Protein AF-A0A170V2Z8-F1 (afdb_monomer)

Solvent-accessible surface area (backbone atoms only — not comparable to full-atom values): 5312 Å² total; per-residue (Å²): 98,76,73,60,39,63,81,77,66,44,89,46,73,78,53,60,50,69,58,55,51,51,39,52,55,54,51,51,51,50,52,51,51,61,75,73,44,82,83,72,86,40,80,88,48,50,64,49,51,51,51,27,49,46,57,71,68,72,68,86,77,77,80,77,90,61,86,82,71,43,88,90,81,52,81,83,84,80,79,76,117

Secondary structure (DSSP, 8-state):
-GGGG----SSSTTTTHHHHHHHHHHHHHHHHHHHH-SS---GGGHHHHHHHHHHHH--PPPPPS-TT--TTTSPPPPPP-

Organism: Triatoma infestans (NCBI:txid30076)

Mean predicted aligned error: 5.62 Å

Structure (mmCIF, N/CA/C/O backbone):
data_AF-A0A170V2Z8-F1
#
_entry.id   AF-A0A170V2Z8-F1
#
loop_
_atom_site.group_PDB
_atom_site.id
_atom_site.type_symbol
_atom_site.label_atom_id
_atom_site.label_alt_id
_atom_site.label_comp_id
_atom_site.label_asym_id
_atom_site.label_entity_id
_atom_site.label_seq_id
_atom_site.pdbx_PDB_ins_code
_atom_site.Cartn_x
_atom_site.Cartn_y
_atom_site.Cartn_z
_atom_site.occupancy
_atom_site.B_iso_or_equiv
_atom_site.auth_seq_id
_atom_site.auth_comp_id
_atom_site.auth_asym_id
_atom_site.auth_atom_id
_atom_site.pdbx_PDB_model_num
ATOM 1 N N . MET A 1 1 ? -7.645 8.901 1.901 1.00 68.00 1 MET A N 1
ATOM 2 C CA . MET A 1 1 ? -7.869 7.767 0.975 1.00 68.00 1 MET A CA 1
ATOM 3 C C . MET A 1 1 ? -7.487 8.094 -0.467 1.00 68.00 1 MET A C 1
ATOM 5 O O . MET A 1 1 ? -6.542 7.492 -0.945 1.00 68.00 1 MET A O 1
ATOM 9 N N . ARG A 1 2 ? -8.124 9.062 -1.153 1.00 78.31 2 ARG A N 1
ATOM 10 C CA . ARG A 1 2 ? -7.887 9.313 -2.599 1.00 78.31 2 ARG A CA 1
ATOM 11 C C . ARG A 1 2 ? -6.422 9.550 -3.003 1.00 78.31 2 ARG A C 1
ATOM 13 O O . ARG A 1 2 ? -6.000 9.017 -4.019 1.00 78.31 2 ARG A O 1
ATOM 20 N N . GLN A 1 3 ? -5.647 10.291 -2.207 1.00 80.75 3 GLN A N 1
ATOM 21 C CA . GLN A 1 3 ? -4.212 10.514 -2.465 1.00 80.75 3 GLN A CA 1
ATOM 22 C C . GLN A 1 3 ? -3.389 9.212 -2.418 1.00 80.75 3 GLN A C 1
ATOM 24 O O . GLN A 1 3 ? -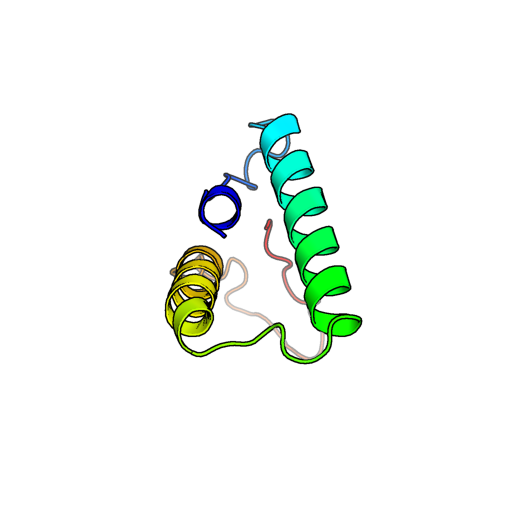2.442 9.046 -3.175 1.00 80.75 3 GLN A O 1
ATOM 29 N N . CYS A 1 4 ? -3.795 8.237 -1.600 1.00 89.56 4 CYS A N 1
ATOM 30 C CA . CYS A 1 4 ? -3.139 6.932 -1.499 1.00 89.56 4 CYS A CA 1
ATOM 31 C C . CYS A 1 4 ? -3.510 5.974 -2.645 1.00 89.56 4 CYS A C 1
ATOM 33 O O . CYS A 1 4 ? -2.896 4.919 -2.770 1.00 89.56 4 CYS A O 1
ATOM 35 N N . CYS A 1 5 ? -4.492 6.326 -3.480 1.00 91.69 5 CYS A N 1
ATOM 36 C CA . CYS A 1 5 ? -4.850 5.572 -4.684 1.00 91.69 5 CYS A CA 1
ATOM 37 C C . CYS A 1 5 ? -3.973 5.919 -5.896 1.00 91.69 5 CYS A C 1
ATOM 39 O O . CYS A 1 5 ? -4.100 5.270 -6.928 1.00 91.69 5 CYS A O 1
ATOM 41 N N . VAL A 1 6 ? -3.133 6.957 -5.809 1.00 91.50 6 VAL A N 1
ATOM 42 C CA . VAL A 1 6 ? -2.233 7.341 -6.904 1.00 91.50 6 VAL A CA 1
ATOM 43 C C . VAL A 1 6 ? -1.099 6.323 -6.985 1.00 91.50 6 VAL A C 1
ATOM 45 O O . VAL A 1 6 ? -0.374 6.125 -6.007 1.00 91.50 6 VAL A O 1
ATOM 48 N N . ALA A 1 7 ? -0.967 5.655 -8.129 1.00 89.69 7 ALA A N 1
ATOM 49 C CA . ALA A 1 7 ? 0.157 4.771 -8.412 1.00 89.69 7 ALA A CA 1
ATOM 50 C C . ALA A 1 7 ? 1.385 5.600 -8.810 1.00 89.69 7 ALA A C 1
ATOM 52 O O . ALA A 1 7 ? 1.255 6.611 -9.499 1.00 89.69 7 ALA A O 1
ATOM 53 N N . PHE A 1 8 ? 2.560 5.161 -8.371 1.00 90.56 8 PHE A N 1
ATOM 54 C CA . PHE A 1 8 ? 3.841 5.736 -8.763 1.00 90.56 8 PHE A CA 1
ATOM 55 C C . PHE A 1 8 ? 4.680 4.647 -9.417 1.00 90.56 8 PHE A C 1
ATOM 57 O O . PHE A 1 8 ? 4.552 3.475 -9.063 1.00 90.56 8 PHE A O 1
ATOM 64 N N . ASP A 1 9 ? 5.525 5.043 -10.360 1.00 87.25 9 ASP A N 1
ATOM 65 C CA . ASP A 1 9 ? 6.508 4.146 -10.948 1.00 87.25 9 ASP A CA 1
ATOM 66 C C . ASP A 1 9 ? 7.728 4.050 -10.025 1.00 87.25 9 ASP A C 1
ATOM 68 O O . ASP A 1 9 ? 8.371 5.059 -9.730 1.00 87.25 9 ASP A O 1
ATOM 72 N N . PHE A 1 10 ? 8.022 2.848 -9.534 1.00 87.38 10 PHE A N 1
ATOM 73 C CA . PHE A 1 10 ? 9.179 2.569 -8.681 1.00 87.38 10 PHE A CA 1
ATOM 74 C C . PHE A 1 10 ? 10.351 1.945 -9.443 1.00 87.38 10 PHE A C 1
ATOM 76 O O . PHE A 1 10 ? 11.431 1.824 -8.870 1.00 87.38 10 PHE A O 1
ATOM 83 N N . MET A 1 11 ? 10.174 1.626 -10.731 1.00 87.38 11 MET A N 1
ATOM 84 C CA . MET A 1 11 ? 11.273 1.196 -11.601 1.00 87.38 11 MET A CA 1
ATOM 85 C C . MET A 1 11 ? 12.209 2.369 -11.917 1.00 87.38 11 MET A C 1
ATOM 87 O O . MET A 1 11 ? 13.415 2.171 -12.043 1.00 87.38 11 MET A O 1
ATOM 91 N N . ASP A 1 12 ? 11.677 3.596 -11.967 1.00 89.88 12 ASP A N 1
ATOM 92 C CA . ASP A 1 12 ? 12.470 4.824 -11.877 1.00 89.88 12 ASP A CA 1
ATOM 93 C C . ASP A 1 12 ? 12.445 5.367 -10.431 1.00 89.88 12 ASP A C 1
ATOM 95 O O . ASP A 1 12 ? 11.473 6.013 -10.014 1.00 89.88 12 ASP A O 1
ATOM 99 N N . PRO A 1 13 ? 13.503 5.149 -9.628 1.00 86.44 13 PRO A N 1
ATOM 100 C CA . PRO A 1 13 ? 13.544 5.620 -8.247 1.00 86.44 13 PRO A CA 1
ATOM 101 C C . PRO A 1 13 ? 13.606 7.151 -8.135 1.00 86.44 13 PRO A C 1
ATOM 103 O O . PRO A 1 13 ? 13.248 7.690 -7.087 1.00 86.44 13 PRO A O 1
ATOM 106 N N . MET A 1 14 ? 14.021 7.858 -9.192 1.00 90.75 14 MET A N 1
ATOM 107 C CA . MET A 1 14 ? 14.150 9.318 -9.199 1.00 90.75 14 MET A CA 1
ATOM 108 C C . MET A 1 14 ? 12.875 10.026 -9.670 1.00 90.75 14 MET A C 1
ATOM 110 O O . MET A 1 14 ? 12.698 11.219 -9.402 1.00 90.75 14 MET A O 1
ATOM 114 N N . ALA A 1 15 ? 11.957 9.301 -10.312 1.00 92.81 15 ALA A N 1
ATOM 115 C CA . ALA A 1 15 ? 10.642 9.818 -10.660 1.00 92.81 15 ALA A CA 1
ATOM 116 C C . ALA A 1 15 ? 9.807 10.112 -9.404 1.00 92.81 15 ALA A C 1
ATOM 118 O O . ALA A 1 15 ? 9.738 9.305 -8.472 1.00 92.81 15 ALA A O 1
ATOM 119 N N . ASP A 1 16 ? 9.158 11.280 -9.389 1.00 92.25 16 ASP A N 1
ATOM 120 C CA . ASP A 1 16 ? 8.136 11.674 -8.412 1.00 92.25 16 ASP A CA 1
ATOM 121 C C . ASP A 1 16 ? 8.502 11.463 -6.930 1.00 92.25 16 ASP A C 1
ATOM 123 O O . ASP A 1 16 ? 7.625 11.213 -6.101 1.00 92.25 16 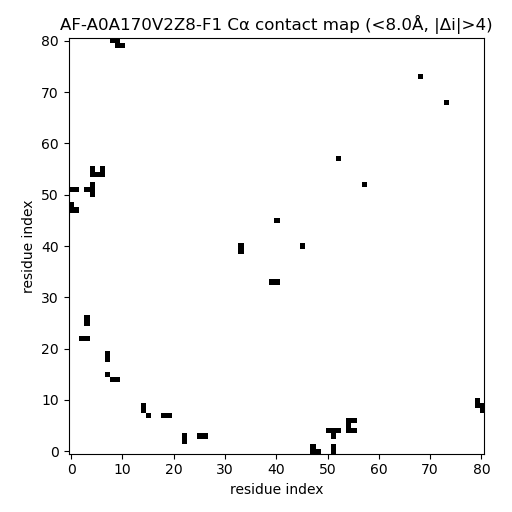ASP A O 1
ATOM 127 N N . ILE A 1 17 ? 9.779 11.628 -6.555 1.00 94.25 17 ILE A N 1
ATOM 128 C CA . ILE A 1 17 ? 10.282 11.434 -5.175 1.0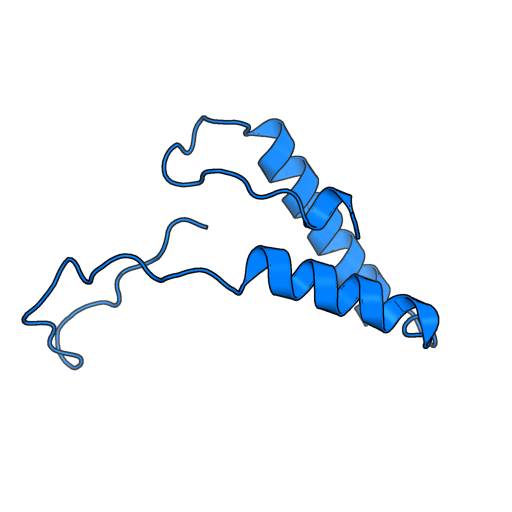0 94.25 17 ILE A CA 1
ATOM 129 C C . ILE A 1 17 ? 9.388 12.133 -4.140 1.00 94.25 17 ILE A C 1
ATOM 131 O O . ILE A 1 17 ? 9.006 11.550 -3.126 1.00 94.25 17 ILE A O 1
ATOM 135 N N . LYS A 1 18 ? 8.995 13.385 -4.412 1.00 94.69 18 LYS A N 1
ATOM 136 C CA . LYS A 1 18 ? 8.121 14.157 -3.518 1.00 94.69 18 LYS A CA 1
ATOM 137 C C . LYS A 1 18 ? 6.729 13.531 -3.377 1.00 94.69 18 LYS A C 1
ATOM 139 O O . LYS A 1 18 ? 6.164 13.539 -2.283 1.00 94.69 18 LYS A O 1
ATOM 144 N N . GLY A 1 19 ? 6.167 13.011 -4.468 1.00 93.44 19 GLY A N 1
ATOM 145 C CA . GLY A 1 19 ? 4.870 12.334 -4.469 1.00 93.44 19 GLY A CA 1
ATOM 146 C C . GLY A 1 19 ? 4.921 11.017 -3.698 1.00 93.44 19 GLY A C 1
ATOM 147 O O . GLY A 1 19 ? 4.080 10.792 -2.826 1.00 93.44 19 GLY A O 1
ATOM 148 N N . LYS A 1 20 ? 5.962 10.211 -3.938 1.00 93.88 20 LYS A N 1
ATOM 149 C CA . LYS A 1 20 ? 6.239 8.963 -3.211 1.00 93.88 20 LYS A CA 1
ATOM 150 C C . LYS A 1 20 ? 6.353 9.205 -1.704 1.00 93.88 20 LYS A C 1
ATOM 152 O O . LYS A 1 20 ? 5.664 8.549 -0.925 1.00 93.88 20 LYS A O 1
ATOM 157 N N . GLU A 1 21 ? 7.126 10.209 -1.294 1.00 94.81 21 GLU A N 1
ATOM 158 C CA . GLU A 1 21 ? 7.297 10.552 0.122 1.00 94.81 21 GLU A CA 1
ATOM 159 C C . GLU A 1 21 ? 6.000 11.067 0.763 1.00 94.81 21 GLU A C 1
ATOM 161 O O . GLU A 1 21 ? 5.648 10.676 1.876 1.00 94.81 21 GLU A O 1
ATOM 166 N N . THR A 1 22 ? 5.227 11.880 0.038 1.00 94.88 22 THR A N 1
ATOM 167 C CA . THR A 1 22 ? 3.915 12.354 0.512 1.00 94.88 22 THR A CA 1
ATOM 168 C C . THR A 1 22 ? 2.951 11.185 0.727 1.00 94.88 22 THR A C 1
ATOM 170 O O . THR A 1 22 ? 2.256 11.124 1.747 1.00 94.88 22 THR A O 1
ATOM 173 N N . LYS A 1 23 ? 2.918 10.228 -0.211 1.00 94.69 23 LYS A N 1
ATOM 174 C CA . LYS A 1 23 ? 2.096 9.018 -0.103 1.00 94.69 23 LYS A CA 1
ATOM 175 C C . LYS A 1 23 ? 2.537 8.155 1.080 1.00 94.69 23 LYS A C 1
ATOM 177 O O . LYS A 1 23 ? 1.672 7.726 1.843 1.00 94.69 23 LYS A O 1
ATOM 182 N N . ARG A 1 24 ? 3.847 7.964 1.278 1.00 95.19 24 ARG A N 1
ATOM 183 C CA . ARG A 1 24 ? 4.423 7.239 2.424 1.00 95.19 24 ARG A CA 1
ATOM 184 C C . ARG A 1 24 ? 4.002 7.861 3.756 1.00 95.19 24 ARG A C 1
ATOM 186 O O . ARG A 1 24 ? 3.479 7.159 4.617 1.00 95.19 24 ARG A O 1
ATOM 193 N N . ALA A 1 25 ? 4.181 9.174 3.908 1.00 95.94 25 ALA A N 1
ATOM 194 C CA . ALA A 1 25 ? 3.805 9.895 5.122 1.00 95.94 25 ALA A CA 1
ATOM 195 C C . ALA A 1 25 ? 2.300 9.771 5.416 1.00 95.94 25 ALA A C 1
ATOM 197 O O . ALA A 1 25 ? 1.917 9.427 6.531 1.00 95.94 25 ALA A O 1
ATOM 198 N N . THR A 1 26 ? 1.458 9.955 4.394 1.00 94.31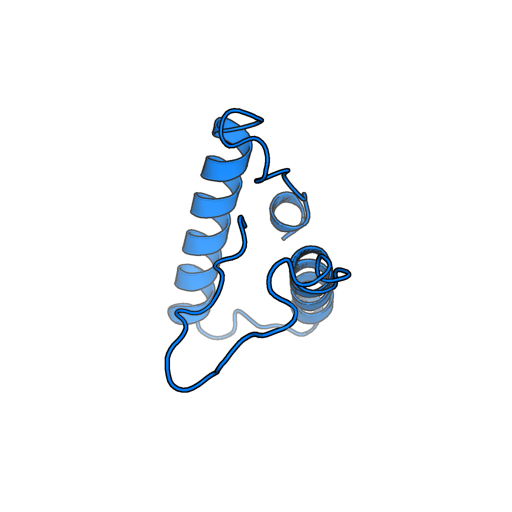 26 THR A N 1
ATOM 199 C CA . THR A 1 26 ? -0.006 9.869 4.532 1.00 94.31 26 THR A CA 1
ATOM 200 C C . THR A 1 26 ? -0.464 8.458 4.916 1.00 94.31 26 THR A C 1
ATOM 202 O O . THR A 1 26 ? -1.365 8.299 5.734 1.00 94.31 26 THR A O 1
ATOM 205 N N . LEU A 1 27 ? 0.134 7.413 4.333 1.00 94.62 27 LEU A N 1
ATOM 206 C CA . LEU A 1 27 ? -0.185 6.026 4.683 1.00 94.62 27 LEU A CA 1
ATOM 207 C C . LEU A 1 27 ? 0.215 5.698 6.126 1.00 94.62 27 LEU A C 1
ATOM 209 O O . LEU A 1 27 ? -0.567 5.065 6.831 1.00 94.62 27 LEU A O 1
ATOM 213 N N . ASN A 1 28 ? 1.377 6.166 6.585 1.00 95.31 28 ASN A N 1
ATOM 214 C CA . ASN A 1 28 ? 1.811 5.973 7.971 1.00 95.31 28 ASN A CA 1
ATOM 215 C C . ASN A 1 28 ? 0.877 6.666 8.970 1.00 95.31 28 ASN A C 1
ATOM 217 O O . ASN A 1 28 ? 0.485 6.056 9.961 1.00 95.31 28 ASN A O 1
ATOM 221 N N . GLU A 1 29 ? 0.460 7.900 8.679 1.00 93.81 29 GLU A N 1
ATOM 222 C CA . GLU A 1 29 ? -0.520 8.618 9.501 1.00 93.81 29 GLU A CA 1
ATOM 223 C C . GLU A 1 29 ? -1.863 7.873 9.550 1.00 93.81 29 GLU A C 1
ATOM 225 O O . GLU A 1 29 ? -2.465 7.738 10.613 1.00 9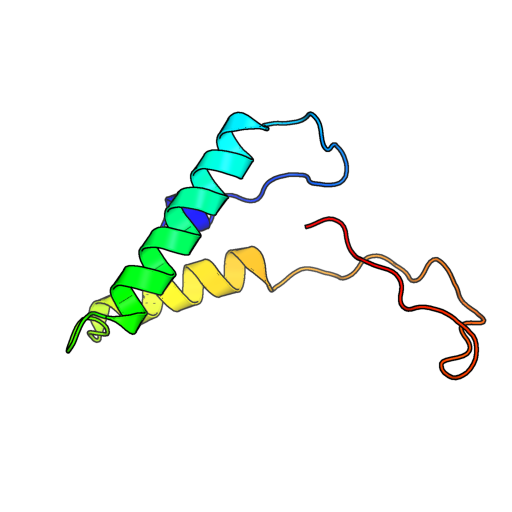3.81 29 GLU A O 1
ATOM 230 N N . LEU A 1 30 ? -2.323 7.317 8.421 1.00 92.06 30 LEU A N 1
ATOM 231 C CA . LEU A 1 30 ? -3.538 6.497 8.388 1.00 92.06 30 LEU A CA 1
ATOM 232 C C . LEU A 1 30 ? -3.411 5.233 9.248 1.00 92.06 30 LEU A C 1
ATOM 234 O O . LEU A 1 30 ? -4.371 4.869 9.927 1.00 92.06 30 LEU A O 1
ATOM 238 N N . VAL A 1 31 ? -2.248 4.574 9.241 1.00 93.38 31 VAL A N 1
ATOM 239 C CA . VAL A 1 31 ? -1.984 3.407 10.098 1.00 93.38 31 VAL A CA 1
ATOM 240 C C . VAL A 1 31 ? -2.045 3.800 11.571 1.00 93.38 31 VAL A C 1
ATOM 242 O O . VAL A 1 31 ? -2.716 3.123 12.352 1.00 93.38 31 VAL A O 1
ATOM 245 N N . GLU A 1 32 ? -1.405 4.903 11.955 1.00 94.75 32 GLU A N 1
ATOM 246 C CA . GLU A 1 32 ? -1.436 5.409 13.329 1.00 94.75 32 GLU A CA 1
ATOM 247 C C . GLU A 1 32 ? -2.862 5.785 13.759 1.00 94.75 32 GLU A C 1
ATOM 249 O O . GLU A 1 32 ? -3.322 5.371 14.828 1.00 94.75 32 GLU A O 1
ATOM 254 N N . TYR A 1 33 ? -3.600 6.490 12.899 1.00 91.56 33 TYR A N 1
ATOM 255 C CA . TYR A 1 33 ? -4.983 6.893 13.142 1.00 91.56 33 TYR A CA 1
ATOM 256 C C . TYR A 1 33 ? -5.911 5.692 13.365 1.00 91.56 33 TYR A C 1
ATOM 258 O O . TYR A 1 33 ? -6.715 5.693 14.298 1.00 91.56 33 TYR A O 1
ATOM 266 N N . VAL A 1 34 ? -5.786 4.642 12.546 1.00 91.75 34 VAL A N 1
ATOM 267 C CA . VAL A 1 34 ? -6.588 3.416 12.691 1.00 91.75 34 VAL A CA 1
ATOM 268 C C . VAL A 1 34 ? -6.169 2.605 13.917 1.00 91.75 34 VAL A C 1
ATOM 270 O O . VAL A 1 34 ? -7.026 2.040 14.592 1.00 91.75 34 VAL A O 1
ATOM 273 N N . SER A 1 35 ? -4.874 2.562 14.230 1.00 93.06 35 SER A N 1
ATOM 274 C CA . SER A 1 35 ? -4.348 1.772 15.352 1.00 93.06 35 SER A CA 1
ATOM 275 C C . SER A 1 35 ? -4.691 2.376 16.716 1.00 93.06 35 SER A C 1
ATOM 277 O O . SER A 1 35 ? -4.875 1.647 17.690 1.00 93.06 35 SER A O 1
ATOM 279 N N . THR A 1 36 ? -4.772 3.705 16.801 1.00 93.25 36 THR A N 1
ATOM 280 C CA . THR A 1 36 ? -5.025 4.435 18.056 1.00 93.25 36 THR A CA 1
ATOM 281 C C . THR A 1 36 ? -6.486 4.861 18.220 1.00 93.25 36 THR A C 1
ATOM 283 O O . THR A 1 36 ? -6.980 4.987 19.344 1.00 93.25 36 THR A O 1
ATOM 286 N N . GLY A 1 37 ? -7.205 5.063 17.114 1.00 88.38 37 GLY A N 1
ATOM 287 C CA . GLY A 1 37 ? -8.583 5.534 17.103 1.00 88.38 37 GLY A CA 1
ATOM 288 C C . GLY A 1 37 ? -9.605 4.438 17.413 1.00 88.38 37 GLY A C 1
ATOM 289 O O . GLY A 1 37 ? -9.663 3.402 16.757 1.00 88.38 37 GLY A O 1
ATOM 290 N N . ARG A 1 38 ? -10.503 4.687 18.375 1.00 88.94 38 ARG A N 1
ATOM 291 C CA . ARG A 1 38 ? -11.686 3.836 18.598 1.00 88.94 38 ARG A CA 1
ATOM 292 C C . ARG A 1 38 ? -12.858 4.316 17.746 1.00 88.94 38 ARG A C 1
ATOM 294 O O . ARG A 1 38 ? -13.145 5.506 17.710 1.00 88.94 38 ARG A O 1
ATOM 301 N N . GLY A 1 39 ? -13.562 3.386 17.100 1.00 88.69 39 GLY A N 1
ATOM 302 C CA . GLY A 1 39 ? -14.771 3.690 16.318 1.00 88.69 39 GLY A CA 1
ATOM 303 C C . GLY A 1 39 ? -14.522 4.397 14.979 1.00 88.69 39 GLY A C 1
ATOM 304 O O . GLY A 1 39 ? -15.469 4.871 14.363 1.00 88.69 39 GLY A O 1
ATOM 305 N N . VAL A 1 40 ? -13.271 4.462 14.515 1.00 89.00 40 VAL A N 1
ATOM 306 C CA . VAL A 1 40 ? -12.895 5.136 13.258 1.00 89.00 40 VAL A CA 1
ATOM 307 C C . VAL A 1 40 ? -13.310 4.359 12.001 1.00 89.00 40 VAL A C 1
ATOM 309 O O . VAL A 1 40 ? -13.545 4.952 10.949 1.00 89.00 40 VAL A O 1
ATOM 312 N N . LEU A 1 41 ? -13.457 3.034 12.109 1.00 90.69 41 LEU A N 1
ATOM 313 C CA . LEU A 1 41 ? -13.902 2.154 11.025 1.00 90.69 41 LEU A CA 1
ATOM 314 C C . LEU A 1 41 ? -15.432 2.098 10.960 1.00 90.69 41 LEU A C 1
ATOM 316 O O . LEU A 1 41 ? -16.062 1.144 11.415 1.00 90.69 41 LEU A O 1
ATOM 320 N N . THR A 1 42 ? -16.027 3.147 10.401 1.00 93.25 42 THR A N 1
ATOM 321 C CA . THR A 1 42 ? -17.474 3.226 10.164 1.00 93.25 42 THR A CA 1
ATOM 322 C C . THR A 1 42 ? -17.842 2.664 8.789 1.00 93.25 42 THR A C 1
ATOM 324 O O . THR A 1 42 ? -17.023 2.658 7.871 1.00 93.25 42 THR A O 1
ATOM 327 N N . GLU A 1 43 ? -19.087 2.216 8.627 1.00 94.00 43 GLU A N 1
ATOM 328 C CA . GLU A 1 43 ? -19.618 1.660 7.372 1.00 94.00 43 GLU A CA 1
ATOM 329 C C . GLU A 1 43 ? -19.295 2.486 6.103 1.00 94.00 43 GLU A C 1
ATOM 331 O O . GLU A 1 43 ? -18.784 1.902 5.146 1.00 94.00 43 GLU A O 1
ATOM 336 N N . PRO A 1 44 ? -19.456 3.828 6.068 1.00 93.00 44 PRO A N 1
ATOM 337 C CA . PRO A 1 44 ? -19.128 4.614 4.875 1.00 93.00 44 PRO A CA 1
ATOM 338 C C . PRO A 1 44 ? -17.630 4.653 4.526 1.00 93.00 44 PRO A C 1
ATOM 340 O O . PRO A 1 44 ? -17.279 5.037 3.412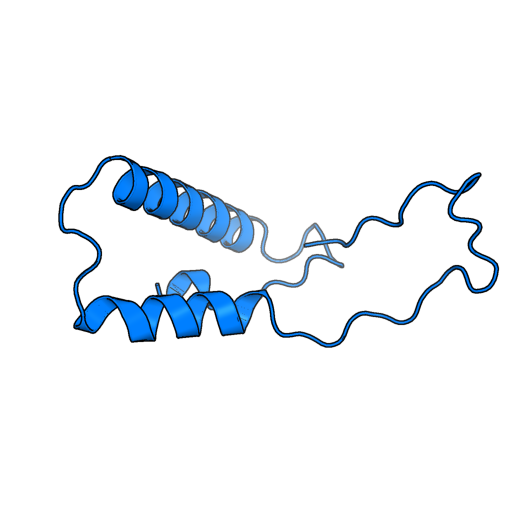 1.00 93.00 44 PRO A O 1
ATOM 343 N N . VAL A 1 45 ? -16.734 4.269 5.442 1.00 91.38 45 VAL A N 1
ATOM 344 C CA . VAL A 1 45 ? -15.278 4.283 5.212 1.00 91.38 45 VAL A CA 1
ATOM 345 C C . VAL A 1 45 ? -14.800 3.004 4.513 1.00 91.38 45 VAL A C 1
ATOM 347 O O . VAL A 1 45 ? -13.814 3.044 3.774 1.00 91.38 45 VAL A O 1
ATOM 350 N N . TYR A 1 46 ? -15.509 1.882 4.674 1.00 91.75 46 TYR A N 1
ATOM 351 C CA . TYR A 1 46 ? -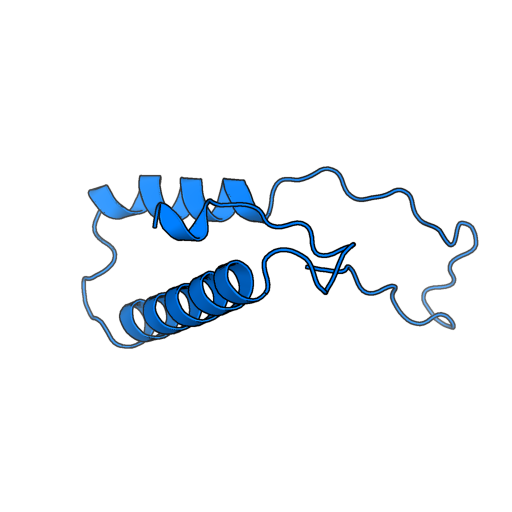15.117 0.591 4.093 1.00 91.75 46 TYR A CA 1
ATOM 352 C C . TYR A 1 46 ? -14.939 0.620 2.566 1.00 91.75 46 TYR A C 1
ATOM 354 O O . TYR A 1 46 ? -13.895 0.154 2.100 1.00 91.75 46 TYR A O 1
ATOM 362 N N . PRO A 1 47 ? -15.862 1.192 1.764 1.00 94.00 47 PRO A N 1
ATOM 363 C CA . PRO A 1 47 ? -15.684 1.261 0.313 1.00 94.00 47 PRO A CA 1
ATOM 364 C C . PRO A 1 47 ? -14.419 2.024 -0.100 1.00 94.00 47 PRO A C 1
ATOM 366 O O . PRO A 1 47 ? -13.732 1.632 -1.042 1.00 94.00 47 PRO A O 1
ATOM 369 N N . GLU A 1 48 ? -14.073 3.090 0.625 1.00 92.19 48 GLU A N 1
ATOM 370 C CA . GLU A 1 48 ? -12.888 3.902 0.339 1.00 92.19 48 GLU A CA 1
ATOM 371 C C . GLU A 1 48 ? -11.588 3.169 0.704 1.00 92.19 48 GLU A C 1
ATOM 373 O O . GLU A 1 48 ? -10.612 3.256 -0.043 1.00 92.19 48 GLU A O 1
ATOM 378 N N . ILE A 1 49 ? -11.579 2.403 1.805 1.00 92.38 49 ILE A N 1
ATOM 379 C CA . ILE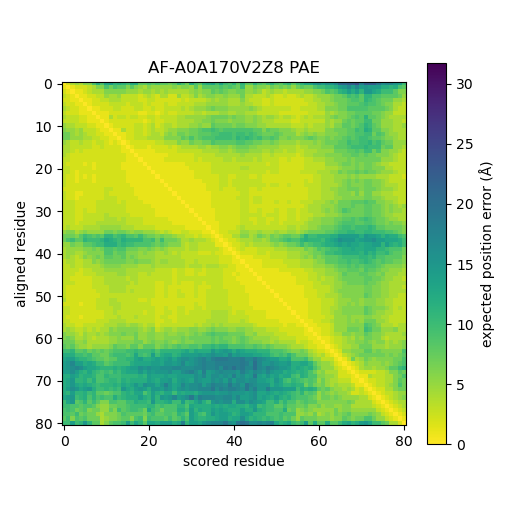 A 1 49 ? -10.450 1.533 2.176 1.00 92.38 49 ILE A CA 1
ATOM 380 C C . ILE A 1 49 ? -10.244 0.461 1.110 1.00 92.38 49 ILE A C 1
ATOM 382 O O . ILE A 1 49 ? -9.137 0.307 0.599 1.00 92.38 49 ILE A O 1
ATOM 386 N N . LEU A 1 50 ? -11.308 -0.255 0.740 1.00 93.38 50 LEU A N 1
ATOM 387 C CA . LEU A 1 50 ? -11.230 -1.331 -0.247 1.00 93.38 50 LEU A CA 1
ATOM 388 C C . LEU A 1 50 ? -10.761 -0.815 -1.605 1.00 93.38 50 LEU A C 1
ATOM 390 O O . LEU A 1 50 ? -9.919 -1.446 -2.243 1.00 93.38 50 LEU A O 1
ATOM 394 N N . LYS A 1 51 ? -11.243 0.357 -2.027 1.00 93.62 51 LYS A N 1
ATOM 395 C CA . LYS A 1 51 ? -10.775 1.018 -3.247 1.00 93.62 51 LYS A CA 1
ATOM 396 C C . LYS A 1 51 ? -9.287 1.363 -3.174 1.00 93.62 51 LYS A C 1
ATOM 398 O O . LYS A 1 51 ? -8.570 1.150 -4.147 1.00 93.62 51 LYS A O 1
ATOM 403 N N . MET A 1 52 ? -8.821 1.882 -2.038 1.00 94.56 52 MET A N 1
ATOM 404 C CA . MET A 1 52 ? -7.409 2.199 -1.824 1.00 94.56 52 MET A CA 1
ATOM 405 C C . MET A 1 52 ? -6.537 0.942 -1.866 1.00 94.56 52 MET A C 1
ATOM 407 O O . MET A 1 52 ? -5.549 0.930 -2.591 1.00 94.56 52 MET A O 1
ATOM 411 N N . ILE A 1 53 ? -6.935 -0.133 -1.184 1.00 93.12 53 ILE A N 1
ATOM 412 C CA . ILE A 1 53 ? -6.221 -1.417 -1.206 1.00 93.12 53 ILE A CA 1
ATOM 413 C C . ILE A 1 53 ? -6.177 -1.984 -2.628 1.00 93.12 53 ILE A C 1
ATOM 415 O O . ILE A 1 53 ? -5.106 -2.325 -3.125 1.00 93.12 53 ILE A O 1
ATOM 419 N N . SER A 1 54 ? -7.322 -2.017 -3.312 1.00 93.94 54 SER A N 1
ATOM 420 C CA . SER A 1 54 ? -7.432 -2.565 -4.669 1.00 93.94 54 SER A CA 1
ATOM 421 C C . SER A 1 54 ? -6.528 -1.829 -5.658 1.00 93.94 54 SER A C 1
ATOM 423 O O . SER A 1 54 ? -5.877 -2.466 -6.476 1.00 93.94 54 SER A O 1
ATOM 425 N N . ALA A 1 55 ? -6.439 -0.499 -5.552 1.00 91.56 55 ALA A N 1
ATOM 426 C CA . ALA A 1 55 ? -5.587 0.319 -6.414 1.00 91.56 55 ALA A CA 1
ATOM 427 C C . ALA A 1 55 ? -4.078 0.094 -6.198 1.00 91.56 55 ALA A C 1
ATOM 429 O O . ALA A 1 55 ? -3.292 0.484 -7.056 1.00 91.56 55 ALA A O 1
ATOM 430 N N . ASN A 1 56 ? -3.672 -0.488 -5.064 1.00 91.56 56 ASN A N 1
ATOM 431 C CA . ASN A 1 56 ? -2.263 -0.695 -4.721 1.00 91.56 56 ASN A CA 1
ATOM 432 C C . ASN A 1 56 ? -1.817 -2.161 -4.821 1.00 91.56 56 ASN A C 1
ATOM 434 O O . ASN A 1 56 ? -0.658 -2.403 -5.130 1.00 91.56 56 ASN A O 1
ATOM 438 N N . LEU A 1 57 ? -2.702 -3.129 -4.555 1.00 92.25 57 LEU A N 1
ATOM 439 C CA . LEU A 1 57 ? -2.333 -4.551 -4.500 1.00 92.25 57 LEU A CA 1
ATOM 440 C C . LEU A 1 57 ? -2.678 -5.329 -5.769 1.00 92.25 57 LEU A C 1
ATOM 442 O O . LEU A 1 57 ? -1.998 -6.296 -6.102 1.00 92.25 57 LEU A O 1
ATOM 446 N N . PHE A 1 58 ? -3.747 -4.954 -6.472 1.00 92.88 58 PHE A N 1
ATOM 447 C CA . PHE A 1 58 ? -4.193 -5.716 -7.633 1.00 92.88 58 PHE A CA 1
ATOM 448 C C . PHE A 1 58 ? -3.480 -5.226 -8.887 1.00 92.88 58 PHE A C 1
ATOM 450 O O . PHE A 1 58 ? -3.906 -4.277 -9.544 1.00 92.88 58 PHE A O 1
ATOM 457 N N . ARG A 1 59 ? -2.388 -5.913 -9.216 1.00 89.19 59 ARG A N 1
ATOM 458 C CA . ARG A 1 59 ? -1.647 -5.755 -10.465 1.00 89.19 59 ARG A CA 1
ATOM 459 C C . ARG A 1 59 ? -1.186 -7.112 -10.980 1.00 89.19 59 ARG A C 1
ATOM 461 O O . ARG A 1 59 ? -1.045 -8.060 -10.211 1.00 89.19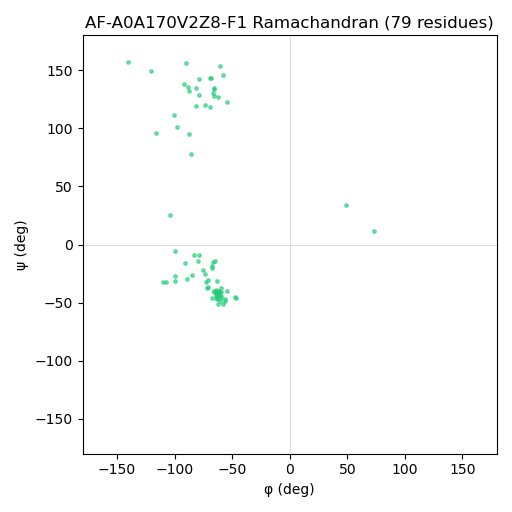 59 ARG A O 1
ATOM 468 N N . THR A 1 60 ? -0.938 -7.193 -12.279 1.00 89.06 60 THR A N 1
ATOM 469 C CA . THR A 1 60 ? -0.227 -8.334 -12.856 1.00 89.06 60 THR A CA 1
ATOM 470 C C . THR A 1 60 ? 1.209 -8.314 -12.344 1.00 89.06 60 THR A C 1
ATOM 472 O O . THR A 1 60 ? 1.859 -7.270 -12.409 1.00 89.06 60 THR A O 1
ATOM 475 N N . LEU A 1 61 ? 1.689 -9.447 -11.833 1.00 84.31 61 LEU A N 1
ATOM 476 C CA . LEU A 1 61 ? 3.091 -9.592 -11.453 1.00 84.31 61 LEU A CA 1
ATOM 477 C C . LEU A 1 61 ? 3.969 -9.603 -12.715 1.00 84.31 61 LEU A C 1
ATOM 479 O O . LEU A 1 61 ? 3.538 -10.144 -13.742 1.00 84.31 61 LEU A O 1
ATOM 483 N N . PRO A 1 62 ? 5.173 -9.009 -12.672 1.00 82.94 62 PRO A N 1
ATOM 484 C CA . PRO A 1 62 ? 6.125 -9.140 -13.764 1.00 82.94 62 PRO A CA 1
ATOM 485 C C . PRO A 1 62 ? 6.492 -10.622 -13.976 1.00 82.94 62 PRO A C 1
ATOM 487 O O . PRO A 1 62 ? 6.376 -11.432 -13.052 1.00 82.94 62 PRO A O 1
ATOM 490 N N . PRO A 1 63 ? 6.898 -11.011 -15.196 1.00 84.06 63 PRO A N 1
ATOM 491 C CA . PRO A 1 63 ? 7.390 -12.363 -15.442 1.00 84.06 63 PRO A CA 1
ATOM 492 C C . PRO A 1 63 ? 8.591 -12.668 -14.535 1.00 84.06 63 PRO A C 1
ATOM 494 O O . PRO A 1 63 ? 9.391 -11.776 -14.260 1.00 84.06 63 PRO A O 1
ATOM 497 N N . SER A 1 64 ? 8.728 -13.925 -14.095 1.00 81.44 64 SER A N 1
ATOM 498 C CA . SER A 1 64 ? 9.919 -14.343 -13.344 1.00 81.44 64 SER A CA 1
ATOM 499 C C . SER A 1 64 ? 11.160 -14.186 -14.219 1.00 81.44 64 SER A C 1
ATOM 501 O O . SER A 1 64 ? 11.202 -14.717 -15.331 1.00 81.44 64 SER A O 1
ATOM 503 N N . GLU A 1 65 ? 12.170 -13.481 -13.711 1.00 79.94 65 GLU A N 1
ATOM 504 C CA . GLU A 1 65 ? 13.480 -13.375 -14.362 1.00 79.94 65 GLU A CA 1
ATOM 505 C C . GLU A 1 65 ? 14.353 -14.616 -14.106 1.00 79.94 65 GLU A C 1
ATOM 507 O O . GLU A 1 65 ? 15.327 -14.828 -14.825 1.00 79.94 65 GLU A O 1
ATOM 512 N N . ASN A 1 66 ? 13.977 -15.461 -13.133 1.00 82.06 66 ASN A N 1
ATOM 513 C CA . ASN A 1 66 ? 14.664 -16.711 -12.808 1.00 82.06 66 ASN A CA 1
ATOM 514 C C . ASN A 1 66 ? 13.739 -17.926 -13.057 1.00 82.06 66 ASN A C 1
ATOM 516 O O . ASN A 1 66 ? 12.889 -18.238 -12.217 1.00 82.06 66 ASN A O 1
ATOM 520 N N . PRO A 1 67 ? 13.827 -18.585 -14.228 1.00 78.44 67 PRO A N 1
ATOM 521 C CA . PRO A 1 67 ? 12.996 -19.744 -14.559 1.00 78.44 67 PRO A CA 1
ATOM 522 C C . PRO A 1 67 ? 13.424 -21.038 -13.846 1.00 78.44 67 PRO A C 1
ATOM 524 O O . PRO A 1 67 ? 12.586 -21.923 -13.692 1.00 78.44 67 PRO A O 1
ATOM 527 N N . ASP A 1 68 ? 14.677 -21.129 -13.392 1.00 85.25 68 ASP A N 1
ATOM 528 C CA . ASP A 1 68 ? 15.253 -22.302 -12.716 1.00 85.25 68 ASP A CA 1
ATOM 529 C C . ASP A 1 68 ? 15.368 -22.086 -11.193 1.00 85.25 68 ASP A C 1
ATOM 531 O O . ASP A 1 68 ? 16.222 -22.683 -10.546 1.00 85.25 68 ASP A O 1
ATOM 535 N N . PHE A 1 69 ? 14.522 -21.213 -10.631 1.00 84.62 69 PHE A N 1
ATOM 536 C CA . PHE A 1 69 ? 14.556 -20.829 -9.218 1.00 84.62 69 PHE A CA 1
ATOM 537 C C . PHE A 1 69 ? 14.490 -22.043 -8.283 1.00 84.62 69 PHE A C 1
ATOM 539 O O . PHE A 1 69 ? 13.509 -22.797 -8.306 1.00 84.62 69 PHE A O 1
ATOM 546 N N . ASP A 1 70 ? 15.498 -22.175 -7.423 1.00 89.25 70 ASP A N 1
ATOM 547 C CA . ASP A 1 70 ? 15.535 -23.170 -6.357 1.00 89.25 70 ASP A CA 1
ATOM 548 C C . ASP A 1 70 ? 15.152 -22.524 -5.012 1.00 89.25 70 ASP A C 1
ATOM 550 O O . ASP A 1 70 ? 15.921 -21.732 -4.469 1.00 89.25 70 ASP A O 1
ATOM 554 N N . PRO A 1 71 ? 13.990 -22.860 -4.418 1.00 85.31 71 PRO A N 1
ATOM 555 C CA . PRO A 1 71 ? 13.550 -22.267 -3.158 1.00 85.31 71 PRO A CA 1
ATOM 556 C C . PRO A 1 71 ? 14.434 -22.601 -1.943 1.00 85.31 71 PRO A C 1
ATOM 558 O O . PRO A 1 71 ? 14.246 -21.971 -0.901 1.00 85.31 71 PRO A O 1
ATOM 561 N N . GLU A 1 72 ? 15.332 -23.591 -2.025 1.00 88.44 72 GLU A N 1
ATOM 562 C CA . GLU A 1 72 ? 16.267 -23.921 -0.939 1.00 88.44 72 GLU A CA 1
ATOM 563 C C . GLU A 1 72 ? 17.592 -23.145 -1.027 1.00 88.44 72 GLU A C 1
ATOM 565 O O . GLU A 1 72 ? 18.193 -22.867 0.016 1.00 88.44 72 GLU A O 1
ATOM 570 N N . GLU A 1 73 ? 18.037 -22.779 -2.235 1.00 88.06 73 GLU A N 1
ATOM 571 C CA . GLU A 1 73 ? 19.347 -22.150 -2.475 1.00 88.06 73 GLU A CA 1
ATOM 572 C C . GLU A 1 73 ? 19.266 -20.667 -2.879 1.00 88.06 73 GLU A C 1
ATOM 574 O O . GLU A 1 73 ? 20.163 -19.896 -2.526 1.00 88.06 73 GLU A O 1
ATOM 579 N N . ASP A 1 74 ? 18.209 -20.251 -3.583 1.00 85.31 74 ASP A N 1
ATOM 580 C CA . ASP A 1 74 ? 18.085 -18.900 -4.132 1.00 85.31 74 ASP A CA 1
ATOM 581 C C . ASP A 1 74 ? 17.372 -17.925 -3.179 1.00 85.31 74 ASP A C 1
ATOM 583 O O . ASP A 1 74 ? 16.317 -18.206 -2.600 1.00 85.31 74 ASP A O 1
ATOM 587 N N . ASP A 1 75 ? 17.905 -16.704 -3.088 1.00 83.75 75 ASP A N 1
ATOM 588 C CA . ASP A 1 75 ? 17.242 -15.597 -2.399 1.00 83.75 75 ASP A CA 1
ATOM 589 C C . ASP A 1 75 ? 15.978 -15.134 -3.160 1.00 83.75 75 ASP A C 1
ATOM 591 O O . ASP A 1 75 ? 15.971 -15.065 -4.396 1.00 83.75 75 ASP A O 1
ATOM 595 N N . PRO A 1 76 ? 14.901 -14.735 -2.455 1.00 80.25 76 PRO A N 1
ATOM 596 C CA . PRO A 1 76 ? 13.694 -14.238 -3.101 1.00 80.25 76 PRO A CA 1
ATOM 597 C C . PRO A 1 76 ? 13.962 -12.919 -3.833 1.00 80.25 76 PRO A C 1
ATOM 599 O O . PRO A 1 76 ? 14.535 -11.976 -3.281 1.00 80.25 76 PRO A O 1
ATOM 602 N N . THR A 1 77 ? 13.474 -12.810 -5.069 1.00 80.81 77 THR A N 1
ATOM 603 C CA . THR A 1 77 ? 13.516 -11.550 -5.816 1.00 80.81 77 THR A CA 1
ATOM 604 C C . THR A 1 77 ? 12.624 -10.504 -5.139 1.00 80.81 77 THR A C 1
ATOM 606 O O . THR A 1 77 ? 11.449 -10.754 -4.866 1.00 80.81 77 THR A O 1
ATOM 609 N N . LEU A 1 78 ? 13.176 -9.319 -4.864 1.00 81.44 78 LEU A N 1
ATOM 610 C CA . LEU A 1 78 ? 12.433 -8.203 -4.275 1.00 81.44 78 LEU A CA 1
ATOM 611 C C . LEU A 1 78 ? 11.767 -7.363 -5.372 1.00 81.44 78 LEU A C 1
ATOM 613 O O . LEU A 1 78 ? 12.420 -6.958 -6.331 1.00 81.44 78 LEU A O 1
ATOM 617 N N . GLU A 1 79 ? 10.482 -7.045 -5.209 1.00 78.25 79 GLU A N 1
ATOM 618 C CA . GLU A 1 79 ? 9.789 -6.115 -6.104 1.00 78.25 79 GLU A CA 1
ATOM 619 C C . GLU A 1 79 ? 10.076 -4.655 -5.727 1.00 78.25 79 GLU A C 1
ATOM 621 O O . GLU A 1 79 ? 9.942 -4.259 -4.568 1.00 78.25 79 GLU A O 1
ATOM 626 N N . ALA A 1 80 ? 10.370 -3.817 -6.725 1.00 77.81 80 ALA A N 1
ATOM 627 C CA . ALA A 1 80 ? 10.351 -2.367 -6.554 1.00 77.81 80 ALA A CA 1
ATOM 628 C C . ALA A 1 80 ? 8.895 -1.892 -6.366 1.00 77.81 80 ALA A C 1
ATOM 630 O O . ALA A 1 80 ? 8.048 -2.107 -7.242 1.00 77.81 80 ALA A O 1
ATOM 631 N N . SER A 1 81 ? 8.591 -1.295 -5.208 1.00 75.00 81 SER A N 1
ATOM 632 C CA . SER A 1 81 ? 7.253 -0.818 -4.807 1.00 75.00 81 SER A CA 1
ATOM 633 C C . SER A 1 81 ? 7.308 0.430 -3.935 1.00 75.00 81 SER A C 1
ATOM 635 O O . SER A 1 81 ? 8.382 0.703 -3.351 1.00 75.00 81 SER A O 1
#

Radius of gyration: 16.73 Å; Cα contacts (8 Å, |Δi|>4): 32; chains: 1; bounding box: 39×38×34 Å

pLDDT: mean 89.05, std 5.65, range [68.0, 95.94]

Nearest PDB structures (foldseek):
  8uwb-assembly2_E  TM=9.432E-01  e=1.264E-06  Homo sapiens
  8szk-assembly1_D  TM=9.415E-01  e=1.868E-06  Homo sapiens
  8u89-assembly1_B  TM=9.209E-01  e=3.585E-06  Homo sapiens
  6oyl-assembly1_A  TM=7.701E-01  e=8.734E-05  Homo sapiens

Sequence (81 aa):
MRQCCVAFDFMDPMADIKGKETKRATLNELVEYVSTGRGVLTEPVYPEILKMISANLFRTLPPSENPDFDPEEDDPTLEAS

Foldseek 3Di:
DVLLLDDDDLVPVPPPVVSVVVNVVVVVVVVVCVVPDDPPPDPVCVVVVVSSCCSPPDDDDDDDPDPPDDPVPDDDDDDRD

InterPro domains:
  IPR002554 Protein phosphatase 2A, regulatory B subunit, B56 [PF01603] (2-81)
  IPR002554 Protein phosphatase 2A, regulatory B subunit, B56 [PTHR10257] (2-81)
  IPR011989 Armadillo-like helical [G3DSA:1.25.10.10] (1-81)
  IPR016024 Armadillo-type fold [SSF48371] (2-81)